Protein AF-A0A2V9L2N9-F1 (afdb_monomer_lite)

Secondary structure (DSSP, 8-state):
-HHHHHHHHHHHHHHHHHHH-SEEEEEES---HHHHHTTHHHHHHHHHTT-EEEEEE-SSS---HHHHHHHHHHHHHTTTTEEEEEPPPSSS----EEE-

pLDDT: mean 93.51, std 7.15, range [62.72, 98.5]

Foldseek 3Di:
DVVVVVVVVVLVVVLVCLLPALEKEWQELAADPVVCVSRLVSPLNNLVVNHAYEYEYEDLDPHDPNRVVSLVVSCVVRVPRYHYYYDDDDPDRRHDGDMD

Radius of gyration: 13.67 Å; chains: 1; bounding box: 31×26×40 Å

Structure (mmCIF, N/CA/C/O backbone):
data_AF-A0A2V9L2N9-F1
#
_entry.id   AF-A0A2V9L2N9-F1
#
loop_
_atom_site.group_PDB
_atom_site.id
_atom_site.type_symbol
_atom_site.label_atom_id
_atom_site.label_alt_id
_atom_site.label_comp_id
_atom_site.label_asym_id
_atom_site.label_entity_id
_atom_site.label_seq_id
_atom_site.pdbx_PDB_ins_code
_atom_site.Cartn_x
_atom_site.Cartn_y
_atom_site.Cartn_z
_atom_site.occupancy
_atom_site.B_iso_or_equiv
_atom_site.auth_seq_id
_atom_site.auth_comp_id
_atom_site.auth_asym_id
_atom_site.auth_atom_id
_atom_site.pdbx_PDB_model_num
ATOM 1 N N . MET A 1 1 ? -9.993 8.312 -26.339 1.00 62.72 1 MET A N 1
ATOM 2 C CA . MET A 1 1 ? -10.783 8.847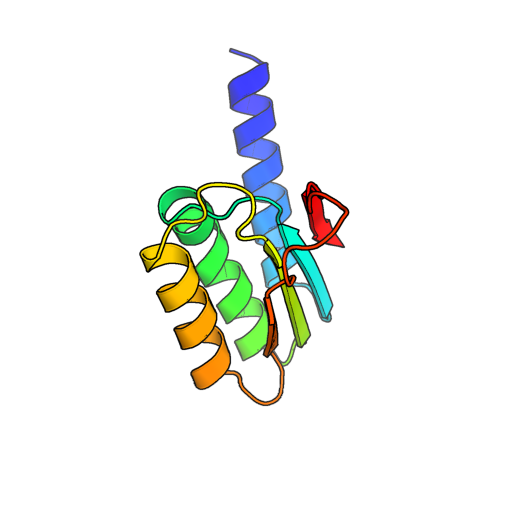 -25.201 1.00 62.72 1 MET A CA 1
ATOM 3 C C . MET A 1 1 ? -11.378 7.775 -24.280 1.00 62.72 1 MET A C 1
ATOM 5 O O . MET A 1 1 ? -11.286 7.962 -23.077 1.00 62.72 1 MET A O 1
ATOM 9 N N . LYS A 1 2 ? -11.905 6.640 -24.777 1.00 71.94 2 LYS A N 1
ATOM 10 C CA . LYS A 1 2 ? -12.502 5.584 -23.921 1.00 71.94 2 LYS A CA 1
ATOM 11 C C . LYS A 1 2 ? -11.545 4.966 -22.883 1.00 71.94 2 LYS A C 1
ATOM 13 O O . LYS A 1 2 ? -11.956 4.721 -21.759 1.00 71.94 2 LYS A O 1
ATOM 18 N N . ALA A 1 3 ? -10.272 4.755 -23.232 1.00 69.44 3 ALA A N 1
ATOM 19 C CA . ALA A 1 3 ? -9.287 4.148 -22.327 1.00 69.44 3 ALA A CA 1
ATOM 20 C C . ALA A 1 3 ? -8.985 5.014 -21.087 1.00 69.44 3 ALA A C 1
ATOM 22 O O . ALA A 1 3 ? -8.953 4.502 -19.975 1.00 69.44 3 ALA A O 1
ATOM 23 N N . LEU A 1 4 ? -8.845 6.334 -21.262 1.00 69.69 4 LEU A N 1
ATOM 24 C CA . LEU A 1 4 ? -8.604 7.267 -20.153 1.00 69.69 4 LEU A CA 1
ATOM 25 C C . LEU A 1 4 ? -9.827 7.384 -19.232 1.00 69.69 4 LEU A C 1
ATOM 27 O O . LEU A 1 4 ? -9.683 7.448 -18.016 1.00 69.69 4 LEU A O 1
ATOM 31 N N . GLN A 1 5 ? -11.035 7.357 -19.802 1.00 70.38 5 GLN A N 1
ATOM 32 C CA . GLN A 1 5 ? -12.277 7.323 -19.023 1.00 70.38 5 GLN A CA 1
ATOM 33 C C . GLN A 1 5 ? -12.398 6.024 -18.215 1.00 70.38 5 GLN A C 1
ATOM 35 O O . GLN A 1 5 ? -12.703 6.073 -17.028 1.00 70.38 5 GLN A O 1
ATOM 40 N N . ALA A 1 6 ? -12.091 4.875 -18.826 1.00 80.06 6 ALA A N 1
ATOM 41 C CA . ALA A 1 6 ? -12.076 3.587 -18.134 1.00 80.06 6 ALA A CA 1
ATOM 42 C C . ALA A 1 6 ? -11.051 3.561 -16.986 1.00 80.06 6 ALA A C 1
ATOM 44 O O . ALA A 1 6 ? -11.352 3.052 -15.910 1.00 80.06 6 ALA A O 1
ATOM 45 N N . GLN A 1 7 ? -9.875 4.165 -17.183 1.00 81.12 7 GLN A N 1
ATOM 46 C CA . GLN A 1 7 ? -8.864 4.314 -16.135 1.00 81.12 7 GLN A CA 1
ATOM 47 C C . GLN A 1 7 ? -9.357 5.198 -14.977 1.00 81.12 7 GLN A C 1
ATOM 49 O O . GLN A 1 7 ? -9.155 4.850 -13.815 1.00 81.12 7 GLN A O 1
ATOM 54 N N . GLY A 1 8 ? -10.029 6.313 -15.279 1.00 88.75 8 GLY A N 1
ATOM 55 C CA . GLY A 1 8 ? -10.617 7.190 -14.263 1.00 88.75 8 GLY A CA 1
ATOM 56 C C . GLY A 1 8 ? -11.702 6.496 -13.435 1.00 88.75 8 GLY A C 1
ATOM 57 O O . GLY A 1 8 ? -11.686 6.571 -12.206 1.00 88.75 8 GLY A O 1
ATOM 58 N N . GLU A 1 9 ? -12.605 5.764 -14.090 1.00 92.00 9 GLU A N 1
ATOM 59 C CA . GLU A 1 9 ? -13.661 5.001 -13.412 1.00 92.00 9 GLU A CA 1
ATOM 60 C C . GLU A 1 9 ? -13.106 3.838 -12.583 1.00 92.00 9 GLU A C 1
ATOM 62 O O . GLU A 1 9 ? -13.563 3.610 -11.460 1.00 92.00 9 GLU A O 1
ATOM 67 N N . LEU A 1 10 ? -12.086 3.136 -13.089 1.00 91.38 10 LEU A N 1
ATOM 68 C CA . LEU A 1 10 ? -11.389 2.097 -12.334 1.00 91.38 10 LEU A CA 1
ATOM 69 C C . LEU A 1 10 ? -10.764 2.675 -11.063 1.00 91.38 10 LEU A C 1
ATOM 71 O O . LEU A 1 10 ? -10.987 2.137 -9.982 1.00 91.38 10 LEU A O 1
ATOM 75 N N . LEU A 1 11 ? -10.031 3.787 -11.172 1.00 94.25 11 LEU A N 1
ATOM 76 C CA . LEU A 1 11 ? -9.413 4.436 -10.017 1.00 94.25 11 LEU A CA 1
ATOM 77 C C . LEU A 1 11 ? -10.464 4.891 -8.998 1.00 94.25 11 LEU A C 1
ATOM 79 O O . LEU A 1 11 ? -10.282 4.706 -7.797 1.00 94.25 11 LEU A O 1
ATOM 83 N N . LYS A 1 12 ? -11.580 5.461 -9.464 1.00 95.81 12 LYS A N 1
ATOM 84 C CA . LYS A 1 12 ? -12.680 5.894 -8.596 1.00 95.81 12 LYS A CA 1
ATOM 85 C C . LYS A 1 12 ? -13.276 4.726 -7.808 1.00 95.81 12 LYS A C 1
ATOM 87 O O . LYS A 1 12 ? -13.457 4.849 -6.598 1.00 95.81 12 LYS A O 1
ATOM 92 N N . ARG A 1 13 ? -13.557 3.604 -8.478 1.00 95.56 13 ARG A N 1
ATOM 93 C CA . ARG A 1 13 ? -14.069 2.381 -7.835 1.00 95.56 13 ARG A CA 1
ATOM 94 C C . ARG A 1 13 ? -13.051 1.805 -6.860 1.00 95.56 13 ARG A C 1
ATOM 96 O O . ARG A 1 13 ? -13.388 1.590 -5.705 1.00 95.56 13 ARG A O 1
ATOM 103 N N . PHE A 1 14 ? -11.799 1.679 -7.294 1.00 95.25 14 PHE A N 1
ATOM 104 C CA . PHE A 1 14 ? -10.708 1.176 -6.467 1.00 95.25 14 PHE A CA 1
ATOM 105 C C . PHE A 1 14 ? -10.557 1.964 -5.161 1.00 95.25 14 PHE A C 1
ATOM 107 O O . PHE A 1 14 ? -10.484 1.368 -4.093 1.00 95.25 14 PHE A O 1
ATOM 114 N N . LYS A 1 15 ? -10.591 3.302 -5.218 1.00 97.12 15 LYS A N 1
ATOM 115 C CA . LYS A 1 15 ? -10.550 4.155 -4.020 1.00 97.12 15 LYS A CA 1
ATOM 116 C C . LYS A 1 15 ? -11.734 3.911 -3.088 1.00 97.12 15 LYS A C 1
ATOM 118 O O . LYS A 1 15 ? -11.535 3.771 -1.887 1.00 97.12 15 LYS A O 1
ATOM 123 N N . ALA A 1 16 ? -12.947 3.845 -3.636 1.00 97.19 16 ALA A N 1
ATOM 124 C CA . ALA A 1 16 ? -14.157 3.626 -2.849 1.00 97.19 16 ALA A CA 1
ATOM 125 C C . ALA A 1 16 ? -14.183 2.240 -2.187 1.00 97.19 16 ALA A C 1
ATOM 127 O O . ALA A 1 16 ? -14.679 2.099 -1.069 1.00 97.19 16 ALA A O 1
ATOM 128 N N . ASP A 1 17 ? -13.672 1.217 -2.867 1.00 96.62 17 ASP A N 1
ATOM 129 C CA . ASP A 1 17 ? -13.592 -0.139 -2.325 1.00 96.62 17 ASP A CA 1
ATOM 130 C C . ASP A 1 17 ? -12.504 -0.223 -1.256 1.00 96.62 17 ASP A C 1
ATOM 132 O O . ASP A 1 17 ? -12.768 -0.71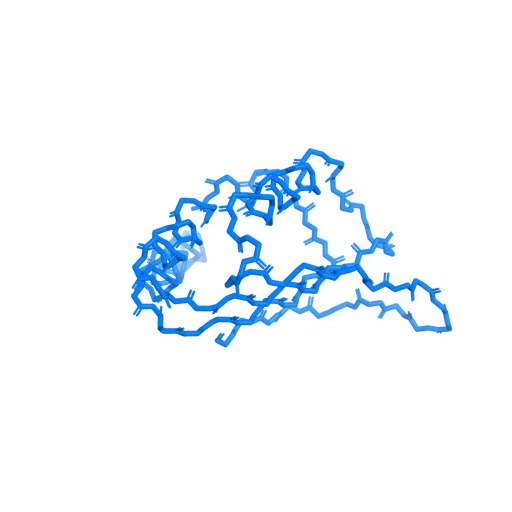5 -0.162 1.00 96.62 17 ASP A O 1
ATOM 136 N N . LEU A 1 18 ? -11.341 0.382 -1.510 1.00 96.94 18 LEU A N 1
ATOM 137 C CA . LEU A 1 18 ? -10.254 0.469 -0.539 1.00 96.94 18 LEU A CA 1
ATOM 138 C C . LEU A 1 18 ? -10.688 1.195 0.741 1.00 96.94 18 LEU A C 1
ATOM 140 O O . LEU A 1 18 ? -10.412 0.703 1.824 1.00 96.94 18 LEU A O 1
ATOM 144 N N . GLU A 1 19 ? -11.423 2.308 0.642 1.00 97.31 19 GLU A N 1
ATOM 145 C CA . GLU A 1 19 ? -11.924 3.081 1.797 1.00 97.31 19 GLU A CA 1
ATOM 146 C C . GLU A 1 19 ? -12.892 2.316 2.705 1.00 97.31 19 GLU A C 1
ATOM 148 O O . GLU A 1 19 ? -12.987 2.634 3.893 1.00 97.31 19 GLU A O 1
ATOM 153 N N . ARG A 1 20 ? -13.647 1.368 2.137 1.00 96.88 20 ARG A N 1
ATOM 154 C CA . ARG A 1 20 ? -14.717 0.615 2.816 1.00 96.88 20 ARG A CA 1
ATOM 155 C C . ARG A 1 20 ? -14.302 -0.804 3.193 1.00 96.88 20 ARG A C 1
ATOM 157 O O . ARG A 1 20 ? -15.073 -1.504 3.847 1.00 96.88 20 ARG A O 1
ATOM 164 N N . ALA A 1 21 ? -13.130 -1.242 2.749 1.00 97.56 21 ALA A N 1
ATOM 165 C CA . ALA A 1 21 ? -12.640 -2.582 2.998 1.00 97.56 21 ALA A CA 1
ATOM 166 C C . ALA A 1 21 ? -12.414 -2.813 4.499 1.00 97.56 21 ALA A C 1
ATOM 168 O O . ALA A 1 21 ? -11.868 -1.961 5.199 1.00 97.56 21 ALA A O 1
ATOM 169 N N . SER A 1 22 ? -12.792 -3.994 4.989 1.00 97.31 22 SER A N 1
ATOM 170 C CA . SER A 1 22 ? -12.347 -4.478 6.301 1.00 97.31 22 SER A CA 1
ATOM 171 C C . SER A 1 22 ? -10.928 -5.043 6.235 1.00 97.31 22 SER A C 1
ATOM 173 O O . SER A 1 22 ? -10.208 -5.026 7.231 1.00 97.31 22 SER A O 1
ATOM 175 N N . GLN A 1 23 ? -10.514 -5.529 5.061 1.00 98.00 23 GLN A N 1
ATOM 176 C CA . GLN A 1 23 ? -9.166 -6.001 4.774 1.00 98.00 23 GLN A CA 1
ATOM 177 C C . GLN A 1 23 ? -8.781 -5.677 3.330 1.00 98.00 23 GLN A C 1
ATOM 179 O O . GLN A 1 23 ? -9.624 -5.809 2.447 1.00 98.00 23 GLN A O 1
ATOM 184 N N . PHE A 1 24 ? -7.519 -5.321 3.082 1.00 97.94 24 PHE A N 1
ATOM 185 C CA . PHE A 1 24 ? -6.985 -5.176 1.724 1.00 97.94 24 PHE A CA 1
ATOM 186 C C . PHE A 1 24 ? -5.580 -5.768 1.579 1.00 97.94 24 PHE A C 1
ATOM 188 O O . PHE A 1 24 ? -4.784 -5.788 2.527 1.00 97.94 24 PHE A O 1
ATOM 195 N N . ARG A 1 25 ? -5.245 -6.222 0.368 1.00 98.06 25 ARG A N 1
ATOM 196 C CA . ARG A 1 25 ? -3.911 -6.723 0.003 1.00 98.06 25 ARG A CA 1
ATOM 197 C C . ARG A 1 25 ? -3.451 -6.130 -1.319 1.00 98.06 25 ARG A C 1
ATOM 199 O O . ARG A 1 25 ? -4.109 -6.325 -2.336 1.00 98.06 25 ARG A O 1
ATOM 206 N N . LEU A 1 26 ? -2.294 -5.470 -1.322 1.00 97.56 26 LEU A N 1
ATOM 207 C CA . LEU A 1 26 ? -1.689 -4.890 -2.523 1.00 97.56 26 LEU A CA 1
ATOM 208 C C . LEU A 1 26 ? -0.332 -5.530 -2.814 1.00 97.56 26 LEU A C 1
ATOM 210 O O . LEU A 1 26 ? 0.552 -5.553 -1.955 1.00 97.56 26 LEU A O 1
ATOM 214 N N . GLY A 1 27 ? -0.157 -5.998 -4.049 1.00 96.62 27 GLY A N 1
ATOM 215 C CA . GLY A 1 27 ? 1.130 -6.441 -4.578 1.00 96.62 27 GLY A CA 1
ATOM 216 C C . GLY A 1 27 ? 1.564 -5.578 -5.749 1.00 96.62 27 GLY A C 1
ATOM 217 O O . GLY A 1 27 ? 0.926 -5.600 -6.807 1.00 96.62 27 GLY A O 1
ATOM 218 N N . MET A 1 28 ? 2.653 -4.832 -5.568 1.00 95.94 28 MET A N 1
ATOM 219 C CA . MET A 1 28 ? 3.091 -3.805 -6.514 1.00 95.94 28 MET A CA 1
ATOM 220 C C . MET A 1 28 ? 4.536 -4.032 -6.954 1.00 95.94 28 MET A C 1
ATOM 222 O O . MET A 1 28 ? 5.471 -3.871 -6.177 1.00 95.94 28 MET A O 1
ATOM 226 N N . ALA A 1 29 ? 4.731 -4.366 -8.228 1.00 95.00 29 ALA A N 1
ATOM 227 C CA . ALA A 1 29 ? 6.067 -4.468 -8.820 1.00 95.00 29 ALA A CA 1
ATOM 228 C C . ALA A 1 29 ? 6.867 -3.156 -8.768 1.00 95.00 29 ALA A C 1
ATOM 230 O O . ALA A 1 29 ? 8.082 -3.167 -8.622 1.00 95.00 29 ALA A O 1
ATOM 231 N N . LEU A 1 30 ? 6.152 -2.044 -8.935 1.00 93.81 30 LEU A N 1
ATOM 232 C CA . LEU A 1 30 ? 6.650 -0.682 -9.044 1.00 93.81 30 LEU A CA 1
ATOM 233 C C . LEU A 1 30 ? 5.696 0.215 -8.259 1.00 93.81 30 LEU A C 1
ATOM 235 O O . LEU A 1 30 ? 4.480 0.100 -8.440 1.00 93.81 30 LEU A O 1
ATOM 239 N N . VAL A 1 31 ? 6.232 1.124 -7.448 1.00 95.31 31 VAL A N 1
ATOM 240 C CA . VAL A 1 31 ? 5.434 2.156 -6.773 1.00 95.31 31 VAL A CA 1
ATOM 241 C C . VAL A 1 31 ? 6.002 3.530 -7.095 1.00 95.31 31 VAL A C 1
ATOM 243 O O . VAL A 1 31 ? 7.178 3.791 -6.860 1.00 95.31 31 VAL A O 1
ATOM 246 N N . THR A 1 32 ? 5.161 4.415 -7.623 1.00 97.12 32 THR A N 1
ATOM 247 C CA . THR A 1 32 ? 5.496 5.828 -7.825 1.00 97.12 32 THR A CA 1
ATOM 248 C C . THR A 1 32 ? 4.802 6.676 -6.771 1.00 97.12 32 THR A C 1
ATOM 250 O O . THR A 1 32 ? 3.720 6.324 -6.285 1.00 97.12 32 THR A O 1
ATOM 253 N N . LYS A 1 33 ? 5.384 7.828 -6.436 1.00 97.44 33 LYS A N 1
ATOM 254 C CA . LYS A 1 33 ? 4.766 8.797 -5.532 1.00 97.44 33 LYS A CA 1
ATOM 255 C C . LYS A 1 33 ? 3.430 9.273 -6.099 1.00 97.44 33 LYS A C 1
ATOM 257 O O . LYS A 1 33 ? 2.432 9.278 -5.391 1.00 97.44 33 LYS A O 1
ATOM 262 N N . SER A 1 34 ? 3.396 9.598 -7.392 1.00 96.62 34 SER A N 1
ATOM 263 C CA . SER A 1 34 ? 2.184 10.067 -8.073 1.00 96.62 34 SER A CA 1
ATOM 264 C C . SER A 1 34 ? 1.052 9.037 -8.056 1.00 96.62 34 SER A C 1
ATOM 266 O O . SER A 1 3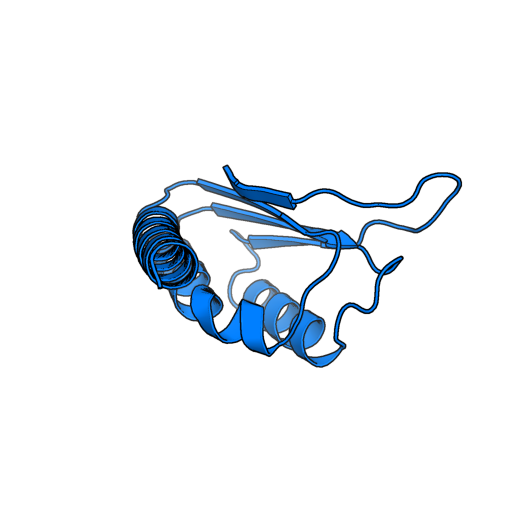4 ? -0.105 9.411 -7.895 1.00 96.62 34 SER A O 1
ATOM 268 N N . GLY A 1 35 ? 1.364 7.744 -8.180 1.00 94.2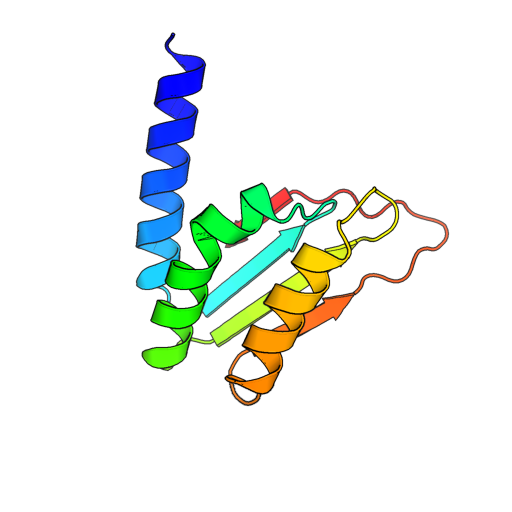5 35 GLY A N 1
ATOM 269 C CA . GLY A 1 35 ? 0.375 6.674 -8.060 1.00 94.25 35 GLY A CA 1
ATOM 270 C C . GLY A 1 35 ? -0.146 6.537 -6.632 1.00 94.25 35 GLY A C 1
ATOM 271 O O . GLY A 1 35 ? -1.350 6.389 -6.419 1.00 94.25 35 GLY A O 1
ATOM 272 N N . LEU A 1 36 ? 0.747 6.637 -5.647 1.00 96.06 36 LEU A N 1
ATOM 273 C CA . LEU A 1 36 ? 0.392 6.500 -4.240 1.00 96.06 36 LEU A CA 1
ATOM 274 C C . LEU A 1 36 ? -0.404 7.703 -3.710 1.00 96.06 36 LEU A C 1
ATOM 276 O O . LEU A 1 36 ? -1.381 7.502 -2.989 1.00 96.06 36 LEU A O 1
ATOM 280 N N . ASP A 1 37 ? -0.080 8.927 -4.139 1.00 97.00 37 ASP A N 1
ATOM 281 C CA . ASP A 1 37 ? -0.827 10.157 -3.821 1.00 97.00 37 ASP A CA 1
ATOM 282 C C . ASP A 1 37 ? -2.325 10.032 -4.186 1.00 97.00 37 ASP A C 1
ATOM 284 O O . ASP A 1 37 ? -3.192 10.643 -3.556 1.00 97.00 37 ASP A O 1
ATOM 288 N N . LEU A 1 38 ? -2.669 9.205 -5.182 1.00 96.38 38 LEU A N 1
ATOM 289 C CA . LEU A 1 38 ? -4.059 8.991 -5.592 1.00 96.38 38 LEU A CA 1
ATOM 290 C C . LEU A 1 38 ? -4.862 8.151 -4.591 1.00 96.38 38 LEU A C 1
ATOM 292 O O . LEU A 1 38 ? -6.084 8.332 -4.513 1.00 96.38 38 LEU A O 1
ATOM 296 N N . ILE A 1 39 ? -4.208 7.247 -3.853 1.00 95.88 39 ILE A N 1
ATOM 297 C CA . ILE A 1 39 ? -4.865 6.184 -3.070 1.00 95.88 39 ILE A CA 1
ATOM 298 C C . ILE A 1 39 ? -4.500 6.193 -1.580 1.00 95.88 39 ILE A C 1
ATOM 300 O O . ILE A 1 39 ? -5.206 5.581 -0.785 1.00 95.88 39 ILE A O 1
ATOM 304 N N . HIS A 1 40 ? -3.448 6.903 -1.164 1.00 96.12 40 HIS A N 1
ATOM 305 C CA . HIS A 1 40 ? -2.962 6.866 0.220 1.00 96.12 40 HIS A CA 1
ATOM 306 C C . HIS A 1 40 ? -4.011 7.318 1.252 1.00 96.12 40 HIS A C 1
ATOM 308 O O . HIS A 1 40 ? -4.151 6.697 2.300 1.00 96.12 40 HIS A O 1
ATOM 314 N N . ARG A 1 41 ? -4.846 8.314 0.922 1.00 96.69 41 ARG A N 1
ATOM 315 C CA . ARG A 1 41 ? -5.965 8.741 1.779 1.00 96.69 41 ARG A CA 1
ATOM 316 C C . ARG A 1 41 ? -7.009 7.644 1.939 1.00 96.69 41 ARG A C 1
ATOM 318 O O . ARG A 1 41 ? -7.593 7.521 3.008 1.00 96.69 41 ARG A O 1
ATOM 325 N N . SER A 1 42 ? -7.239 6.860 0.889 1.00 97.75 42 SER A N 1
ATOM 326 C CA . SER A 1 42 ? -8.178 5.741 0.900 1.00 97.75 42 SER A CA 1
ATOM 327 C C . SER A 1 42 ? -7.660 4.601 1.785 1.00 97.75 42 SER A C 1
ATOM 329 O O . SER A 1 42 ? -8.421 4.062 2.585 1.00 97.75 42 SER A O 1
ATOM 331 N N . ILE A 1 43 ? -6.349 4.326 1.735 1.00 97.75 43 ILE A N 1
ATOM 332 C CA . ILE A 1 43 ? -5.659 3.412 2.662 1.00 97.75 43 ILE A CA 1
ATOM 333 C C . ILE A 1 43 ? -5.837 3.883 4.110 1.00 97.75 43 ILE A C 1
ATOM 335 O O . ILE A 1 43 ? -6.356 3.145 4.942 1.00 97.75 43 ILE A O 1
ATOM 339 N N . GLU A 1 44 ? -5.470 5.130 4.415 1.00 97.44 44 GLU A N 1
ATOM 340 C CA . GLU A 1 44 ? -5.602 5.667 5.775 1.00 97.44 44 GLU A CA 1
ATOM 341 C C . GLU A 1 44 ? -7.048 5.643 6.278 1.00 97.44 44 GLU A C 1
ATOM 343 O O . GLU A 1 44 ? -7.296 5.384 7.452 1.00 97.44 44 GLU A O 1
ATOM 348 N N . ARG A 1 45 ? -8.020 5.930 5.407 1.00 97.88 45 ARG A N 1
ATOM 349 C CA . ARG A 1 45 ? -9.447 5.939 5.744 1.00 97.88 45 ARG A CA 1
ATOM 350 C C . ARG A 1 45 ? -9.932 4.550 6.169 1.00 97.88 45 ARG A C 1
ATOM 352 O O . ARG A 1 45 ? -10.709 4.478 7.120 1.00 97.88 45 ARG A O 1
ATOM 359 N N . CYS A 1 46 ? -9.472 3.494 5.498 1.00 98.19 46 CYS A N 1
ATOM 360 C CA . CYS A 1 46 ? -9.715 2.101 5.881 1.00 98.19 46 CYS A CA 1
ATOM 361 C C . CYS A 1 46 ? -9.084 1.786 7.242 1.00 98.19 46 CYS A C 1
ATOM 363 O O . CYS A 1 46 ? -9.771 1.350 8.167 1.00 98.19 46 CYS A O 1
ATOM 365 N N . LEU A 1 47 ? -7.796 2.103 7.405 1.00 98.06 47 LEU A N 1
ATOM 366 C CA . LEU A 1 47 ? -7.049 1.815 8.632 1.00 98.06 47 LEU A CA 1
ATOM 367 C C . LEU A 1 47 ? -7.616 2.566 9.850 1.00 98.06 47 LEU A C 1
ATOM 369 O O . LEU A 1 47 ? -7.734 1.995 10.931 1.00 98.06 47 LEU A O 1
ATOM 373 N N . LYS A 1 48 ? -8.043 3.824 9.682 1.00 97.19 48 LYS A N 1
ATOM 374 C CA . LYS A 1 48 ? -8.700 4.630 10.732 1.00 97.19 48 LYS A CA 1
ATOM 375 C C . LYS A 1 48 ? -10.068 4.079 11.151 1.00 97.19 48 LYS A C 1
ATOM 377 O O . LYS A 1 48 ? -10.524 4.383 12.246 1.00 97.19 48 LYS A O 1
ATOM 382 N N . GLN A 1 49 ? -10.718 3.283 10.302 1.00 96.69 49 GLN A N 1
ATOM 383 C CA . GLN A 1 49 ? -11.981 2.599 10.607 1.00 96.69 49 GLN A CA 1
ATOM 384 C C . GLN A 1 49 ? -11.770 1.195 11.198 1.00 96.69 49 GLN A C 1
ATOM 386 O O . GLN A 1 49 ? -12.736 0.458 11.376 1.00 96.69 49 GLN A O 1
ATOM 391 N N . GLY A 1 50 ? -10.526 0.818 11.509 1.00 97.31 50 GLY A N 1
ATOM 392 C CA . GLY A 1 50 ? -10.190 -0.498 12.054 1.00 97.31 50 GLY A CA 1
ATOM 393 C C . GLY A 1 50 ? -10.011 -1.591 10.997 1.00 97.31 50 GLY A C 1
ATOM 394 O O . GLY A 1 50 ? -9.896 -2.759 11.358 1.00 97.31 50 GLY A O 1
ATOM 395 N N . GLY A 1 51 ? -9.971 -1.239 9.707 1.00 98.00 51 GLY A N 1
ATOM 396 C CA . GLY A 1 51 ? -9.603 -2.181 8.651 1.00 98.00 51 GLY A CA 1
ATOM 397 C C . GLY A 1 51 ? -8.128 -2.587 8.728 1.00 98.00 51 GLY A C 1
ATOM 398 O O . GLY A 1 51 ? -7.328 -1.910 9.377 1.00 98.00 51 GLY A O 1
ATOM 399 N N . TYR A 1 52 ? -7.770 -3.687 8.063 1.00 98.50 52 TYR A N 1
ATOM 400 C CA . TYR A 1 52 ? -6.408 -4.231 8.047 1.00 98.50 52 TYR A CA 1
ATOM 401 C C . TYR A 1 52 ? -5.796 -4.211 6.641 1.00 98.50 52 TYR A C 1
ATOM 403 O O . TYR A 1 52 ? -6.432 -4.616 5.670 1.00 98.50 52 TYR A O 1
ATOM 411 N N . GLY A 1 53 ? -4.543 -3.786 6.517 1.00 98.19 53 GLY A N 1
ATOM 412 C CA . GLY A 1 53 ? -3.852 -3.670 5.236 1.00 98.19 53 GLY A CA 1
ATOM 413 C C . GLY A 1 53 ? -2.575 -4.487 5.144 1.00 98.19 53 GLY A C 1
ATOM 414 O O . GLY A 1 53 ? -1.780 -4.497 6.079 1.00 98.19 53 GLY A O 1
ATOM 415 N N . TYR A 1 54 ? -2.337 -5.099 3.985 1.00 98.31 54 TYR A N 1
ATOM 416 C CA . TYR A 1 54 ? -1.057 -5.724 3.646 1.00 98.31 54 TYR A CA 1
ATOM 417 C C . TYR A 1 54 ? -0.526 -5.152 2.335 1.00 98.31 54 TYR A C 1
ATOM 419 O O . TYR A 1 54 ? -1.206 -5.199 1.307 1.00 98.31 54 TYR A O 1
ATOM 427 N N . VAL A 1 55 ? 0.706 -4.656 2.346 1.00 97.75 55 VAL A N 1
ATOM 428 C CA . VAL A 1 55 ? 1.389 -4.159 1.150 1.00 97.75 55 VAL A CA 1
ATOM 429 C C . VAL A 1 55 ? 2.703 -4.899 0.963 1.00 97.75 55 VAL A C 1
ATOM 431 O O . VAL A 1 55 ? 3.565 -4.883 1.839 1.00 97.75 55 VAL A O 1
ATOM 434 N N . LEU A 1 56 ? 2.870 -5.503 -0.213 1.00 97.19 56 LEU A N 1
ATOM 435 C CA . LEU A 1 56 ? 4.129 -6.070 -0.680 1.00 97.19 56 LEU A CA 1
ATOM 436 C C . LEU A 1 56 ? 4.582 -5.328 -1.939 1.00 97.19 56 LEU A C 1
ATOM 438 O O . LEU A 1 56 ? 3.872 -5.327 -2.949 1.00 97.19 56 LEU A O 1
ATOM 442 N N . PHE A 1 57 ? 5.768 -4.724 -1.896 1.00 96.12 57 PHE A N 1
ATOM 443 C CA . PHE A 1 57 ? 6.324 -3.997 -3.039 1.00 96.12 57 PHE A CA 1
ATOM 444 C C . PHE A 1 57 ? 7.700 -4.510 -3.468 1.00 96.12 57 PHE A C 1
ATOM 446 O O . PHE A 1 57 ? 8.482 -4.989 -2.645 1.00 96.12 57 PHE A O 1
ATOM 453 N N . GLY A 1 58 ? 7.989 -4.402 -4.764 1.00 94.56 58 GLY A N 1
ATOM 454 C CA . GLY A 1 58 ? 9.285 -4.735 -5.354 1.00 94.56 58 GLY A CA 1
ATOM 455 C C . GLY A 1 58 ? 10.211 -3.535 -5.498 1.00 94.56 58 GLY A C 1
ATOM 456 O O . GLY A 1 58 ? 9.776 -2.382 -5.529 1.00 94.56 58 GLY A O 1
ATOM 457 N N . VAL A 1 59 ? 11.503 -3.836 -5.624 1.00 92.44 59 VAL A N 1
ATOM 458 C CA . VAL A 1 59 ? 12.563 -2.868 -5.964 1.00 92.44 59 VAL A CA 1
ATOM 459 C C . VAL A 1 59 ? 13.386 -3.300 -7.185 1.00 92.44 5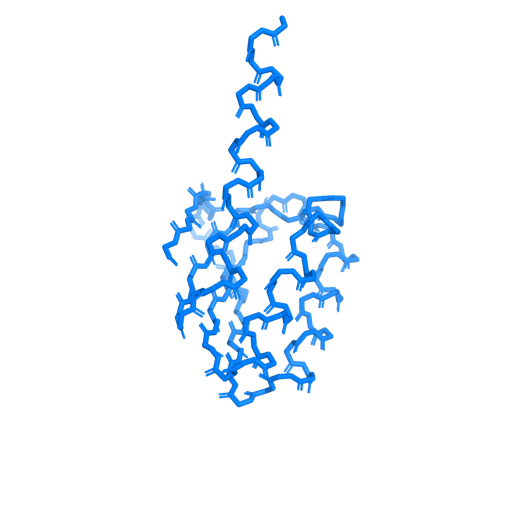9 VAL A C 1
ATOM 461 O O . VAL A 1 59 ? 14.378 -2.661 -7.509 1.00 92.44 59 VAL A O 1
ATOM 464 N N . ASP A 1 60 ? 12.966 -4.371 -7.874 1.00 90.88 60 ASP A N 1
ATOM 465 C CA . ASP A 1 60 ? 13.546 -4.801 -9.159 1.00 90.88 60 ASP A CA 1
ATOM 466 C C . ASP A 1 60 ? 13.244 -3.798 -10.288 1.00 90.88 60 ASP A C 1
ATOM 468 O O . ASP A 1 60 ? 13.950 -3.724 -11.291 1.00 90.88 60 ASP A O 1
ATOM 472 N N . LEU A 1 61 ? 12.158 -3.040 -10.122 1.00 89.19 61 LEU A N 1
ATOM 473 C CA . LEU A 1 61 ? 11.733 -1.930 -10.966 1.00 89.19 61 LEU A CA 1
ATOM 474 C C . LEU A 1 61 ? 11.947 -0.599 -10.227 1.00 89.19 61 LEU A C 1
ATOM 476 O O . LEU A 1 61 ? 12.119 -0.620 -9.007 1.00 89.19 61 LEU A O 1
ATOM 480 N N . PRO A 1 62 ? 11.920 0.556 -10.926 1.00 91.88 62 PRO A N 1
ATOM 481 C CA . PRO A 1 62 ? 12.253 1.863 -10.346 1.00 91.88 62 PRO A CA 1
ATOM 482 C C . PRO A 1 62 ? 11.187 2.402 -9.372 1.00 91.88 62 PRO A C 1
ATOM 484 O O . PRO A 1 62 ? 10.575 3.440 -9.614 1.00 91.88 62 PRO A O 1
ATOM 487 N N . THR A 1 63 ? 10.952 1.698 -8.263 1.00 95.00 63 THR A N 1
ATOM 488 C CA . THR A 1 63 ? 10.120 2.163 -7.152 1.00 95.00 63 THR A CA 1
ATOM 489 C C . THR A 1 63 ? 10.735 3.429 -6.568 1.00 95.00 63 THR A C 1
ATOM 491 O O . THR A 1 63 ? 11.906 3.453 -6.191 1.00 95.00 63 THR A O 1
ATOM 494 N N . GLU A 1 64 ? 9.940 4.491 -6.504 1.00 97.06 64 GLU A N 1
ATOM 495 C CA . GLU A 1 64 ? 10.405 5.799 -6.064 1.00 97.06 64 GLU A CA 1
ATOM 496 C C . GLU A 1 64 ? 10.640 5.810 -4.543 1.00 97.06 64 GLU A C 1
ATOM 498 O O . GLU A 1 64 ? 9.739 5.423 -3.790 1.00 97.06 64 GLU A O 1
ATOM 503 N N . PRO A 1 65 ? 11.786 6.325 -4.053 1.00 96.44 65 PRO A N 1
ATOM 504 C CA . PRO A 1 65 ? 12.050 6.447 -2.617 1.00 96.44 65 PRO A CA 1
ATOM 505 C C . PRO A 1 65 ? 10.948 7.196 -1.856 1.00 96.44 65 PRO A C 1
ATOM 507 O O . PRO A 1 65 ? 10.511 6.745 -0.802 1.00 96.44 65 PRO A O 1
ATOM 510 N N . ALA A 1 66 ? 10.407 8.270 -2.440 1.00 97.44 66 ALA A N 1
ATOM 511 C CA . ALA A 1 66 ? 9.309 9.034 -1.845 1.00 97.44 66 ALA A CA 1
ATOM 512 C C . ALA A 1 66 ? 8.023 8.202 -1.666 1.00 97.44 66 ALA A C 1
ATOM 514 O O . ALA A 1 66 ? 7.256 8.434 -0.735 1.00 97.44 66 ALA A O 1
ATOM 515 N N . ALA A 1 67 ? 7.771 7.210 -2.528 1.00 97.25 67 ALA A N 1
ATOM 516 C CA . ALA A 1 67 ? 6.642 6.301 -2.349 1.00 97.25 67 ALA A CA 1
ATOM 517 C C . ALA A 1 67 ? 6.872 5.346 -1.168 1.00 97.25 67 ALA A C 1
ATOM 519 O O . ALA A 1 67 ? 5.944 5.069 -0.407 1.00 97.25 67 ALA A O 1
ATOM 520 N N . ILE A 1 68 ? 8.113 4.885 -0.984 1.00 96.19 68 ILE A N 1
ATOM 521 C CA . ILE A 1 68 ? 8.508 4.056 0.163 1.00 96.19 68 ILE A CA 1
ATOM 522 C C . ILE A 1 68 ? 8.332 4.844 1.466 1.00 96.19 68 ILE A C 1
ATOM 524 O O . ILE A 1 68 ? 7.767 4.313 2.418 1.00 96.19 68 ILE A O 1
ATOM 528 N N . GLU A 1 69 ? 8.742 6.113 1.499 1.00 97.38 69 GLU A N 1
ATOM 529 C CA . GLU A 1 69 ? 8.579 6.989 2.668 1.00 97.38 69 GLU A CA 1
ATOM 530 C C . GLU A 1 69 ? 7.108 7.176 3.065 1.00 97.38 69 GLU A C 1
ATOM 532 O O . GLU A 1 69 ? 6.772 7.116 4.251 1.00 97.38 69 GLU A O 1
ATOM 537 N N . ILE A 1 70 ? 6.209 7.344 2.090 1.00 97.44 70 ILE A N 1
ATOM 538 C CA . ILE A 1 70 ? 4.765 7.443 2.351 1.00 97.44 70 ILE A CA 1
ATOM 539 C C . ILE A 1 70 ? 4.235 6.129 2.937 1.00 97.44 70 ILE A C 1
ATOM 541 O O . ILE A 1 70 ? 3.553 6.154 3.960 1.00 97.44 70 ILE A O 1
ATOM 545 N N . LEU A 1 71 ? 4.560 4.978 2.334 1.00 97.19 71 LEU A N 1
ATOM 546 C CA . LEU A 1 71 ? 4.133 3.669 2.851 1.00 97.19 71 LEU A CA 1
ATOM 547 C C . LEU A 1 71 ? 4.664 3.422 4.268 1.00 97.19 71 LEU A C 1
ATOM 549 O O . LEU A 1 71 ? 3.928 2.945 5.132 1.00 97.19 71 LEU A O 1
ATOM 553 N N . TYR A 1 72 ? 5.921 3.782 4.517 1.00 97.56 72 TYR A N 1
ATOM 554 C CA . TYR A 1 72 ? 6.538 3.673 5.832 1.00 97.56 72 TYR A CA 1
ATOM 555 C C . TYR A 1 72 ? 5.858 4.589 6.859 1.00 97.56 72 TYR A C 1
ATOM 557 O O . TYR A 1 72 ? 5.603 4.172 7.984 1.00 97.56 72 TYR A O 1
ATOM 565 N N . THR A 1 73 ? 5.483 5.808 6.465 1.00 97.69 73 THR A N 1
ATOM 566 C CA . THR A 1 73 ? 4.722 6.738 7.316 1.00 97.69 73 THR A CA 1
ATOM 567 C C . THR A 1 73 ? 3.346 6.179 7.680 1.00 97.69 73 THR A C 1
ATOM 569 O O . THR A 1 73 ? 2.931 6.262 8.833 1.00 97.69 73 THR A O 1
ATOM 572 N N . ILE A 1 74 ? 2.648 5.549 6.731 1.00 97.69 74 ILE A N 1
ATOM 573 C CA . ILE A 1 74 ? 1.370 4.881 7.016 1.00 97.69 74 ILE A CA 1
ATOM 574 C C . ILE A 1 74 ? 1.590 3.742 8.021 1.00 97.69 74 ILE A C 1
ATOM 576 O O . ILE A 1 74 ? 0.850 3.633 8.996 1.00 97.69 74 ILE A O 1
ATOM 580 N N . GLN A 1 75 ? 2.635 2.930 7.835 1.00 97.75 75 GLN A N 1
ATOM 581 C CA . GLN A 1 75 ? 2.965 1.839 8.755 1.00 97.75 75 GLN A CA 1
ATOM 582 C C . GLN A 1 75 ? 3.287 2.320 10.167 1.00 97.75 75 GLN A C 1
ATOM 584 O O . GLN A 1 75 ? 2.849 1.696 11.131 1.00 97.75 75 GLN A O 1
ATOM 589 N N . THR A 1 76 ? 4.034 3.413 10.321 1.00 97.62 76 THR A N 1
ATOM 590 C CA . THR A 1 76 ? 4.352 3.936 11.655 1.00 97.62 76 THR A CA 1
ATOM 591 C C . THR A 1 76 ? 3.108 4.460 12.370 1.00 97.62 76 THR A C 1
ATOM 593 O O . THR A 1 76 ? 2.983 4.262 13.576 1.00 97.62 76 THR A O 1
ATOM 596 N N . GLN A 1 77 ? 2.165 5.060 11.639 1.00 97.50 77 GLN A N 1
ATOM 597 C CA . GLN A 1 77 ? 0.898 5.563 12.186 1.00 97.50 77 GLN A CA 1
ATOM 598 C C . GLN A 1 77 ? -0.128 4.458 12.481 1.00 97.50 77 GLN A C 1
ATOM 600 O O . GLN A 1 77 ? -0.961 4.616 13.371 1.00 97.50 77 GLN A O 1
ATOM 605 N N . HIS A 1 78 ? -0.066 3.344 11.751 1.00 97.44 78 HIS A N 1
ATOM 606 C CA . HIS A 1 78 ? -1.055 2.262 11.773 1.00 97.44 78 HIS A CA 1
ATOM 607 C C . HIS A 1 78 ? -0.405 0.895 12.037 1.00 97.44 78 HIS A C 1
ATOM 609 O O . HIS A 1 78 ? -0.751 -0.111 11.423 1.00 97.44 78 HIS A O 1
ATOM 615 N N . LYS A 1 79 ? 0.572 0.846 12.952 1.00 95.81 79 LYS A N 1
ATOM 616 C CA . LYS A 1 79 ? 1.440 -0.328 13.165 1.00 95.81 79 LYS A CA 1
ATOM 617 C C . LYS A 1 79 ? 0.687 -1.616 13.520 1.00 95.81 79 LYS A C 1
ATOM 619 O O . LYS A 1 79 ? 1.169 -2.702 13.217 1.00 95.81 79 LYS A O 1
ATOM 624 N N . GLU A 1 80 ? -0.467 -1.505 14.171 1.00 96.56 80 GLU A N 1
ATOM 625 C CA . GLU A 1 80 ? -1.263 -2.663 14.595 1.00 96.56 80 GLU A CA 1
ATOM 626 C C . GLU A 1 80 ? -2.097 -3.266 13.460 1.00 96.56 80 GLU A C 1
ATOM 628 O O . GLU A 1 80 ? -2.427 -4.451 13.507 1.00 96.56 80 GLU A O 1
ATOM 633 N N . ASN A 1 81 ? -2.421 -2.474 12.434 1.00 97.44 81 ASN A N 1
ATOM 634 C CA . ASN A 1 81 ? -3.340 -2.864 11.370 1.00 97.44 81 ASN A CA 1
ATOM 635 C C . ASN A 1 81 ? -2.810 -2.651 9.946 1.00 97.44 81 ASN A C 1
ATOM 637 O O . ASN A 1 81 ? -3.558 -2.821 8.985 1.00 97.44 81 ASN A O 1
ATOM 641 N N . PHE A 1 82 ? -1.529 -2.321 9.783 1.00 98.44 82 PHE A N 1
ATOM 642 C CA . PHE A 1 82 ? -0.886 -2.190 8.481 1.00 98.44 82 PHE A CA 1
ATOM 643 C C . PHE A 1 82 ? 0.465 -2.902 8.436 1.00 98.44 82 PHE A C 1
ATOM 645 O O . PHE A 1 82 ? 1.428 -2.521 9.105 1.00 98.44 82 PHE A O 1
ATOM 652 N N . GLU A 1 83 ? 0.552 -3.918 7.585 1.00 98.38 83 GLU A N 1
ATOM 653 C CA . GLU A 1 83 ? 1.767 -4.678 7.342 1.00 98.38 83 GLU A CA 1
ATOM 654 C C . GLU A 1 83 ? 2.403 -4.263 6.014 1.00 98.38 83 GLU A C 1
ATOM 656 O O . GLU A 1 83 ? 1.830 -4.441 4.938 1.00 98.38 83 GLU A O 1
ATOM 661 N N . LEU A 1 84 ? 3.624 -3.737 6.090 1.00 97.88 84 LEU A N 1
ATOM 662 C CA . LEU A 1 84 ? 4.420 -3.355 4.932 1.00 97.88 84 LEU A CA 1
ATOM 663 C C . LEU A 1 84 ? 5.611 -4.300 4.794 1.00 97.88 84 LEU A C 1
ATOM 665 O O . LEU A 1 84 ? 6.410 -4.449 5.721 1.00 97.88 84 LEU A O 1
ATOM 669 N N . ARG A 1 85 ? 5.758 -4.906 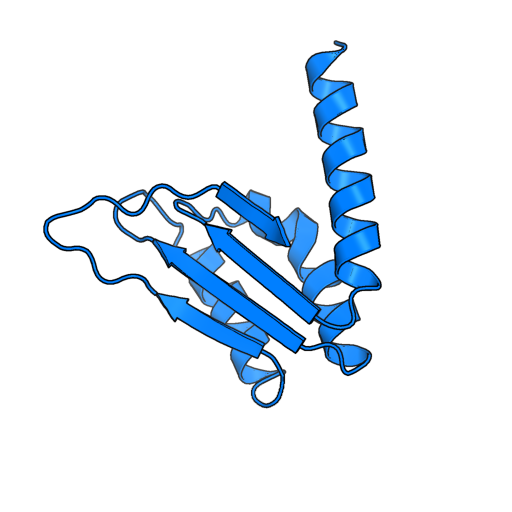3.617 1.00 97.19 85 ARG A N 1
ATOM 670 C CA . ARG A 1 85 ? 6.907 -5.739 3.259 1.00 97.19 85 ARG A CA 1
ATOM 671 C C . ARG A 1 85 ? 7.515 -5.303 1.936 1.00 97.19 85 ARG A C 1
ATOM 673 O O . ARG A 1 85 ? 6.823 -4.896 1.004 1.00 97.19 85 ARG A O 1
ATOM 680 N N . ARG A 1 86 ? 8.830 -5.474 1.847 1.00 94.88 86 ARG A N 1
ATOM 681 C CA . ARG A 1 86 ? 9.604 -5.340 0.616 1.00 94.88 86 ARG A CA 1
ATOM 682 C C . ARG A 1 86 ? 9.968 -6.735 0.122 1.00 94.88 86 ARG A C 1
ATOM 684 O O . ARG A 1 86 ? 10.471 -7.541 0.900 1.00 94.88 86 ARG A O 1
ATOM 691 N N . PHE A 1 87 ? 9.718 -7.014 -1.149 1.00 94.00 87 PHE A N 1
ATOM 692 C CA . PHE A 1 87 ? 10.232 -8.212 -1.796 1.00 94.00 87 PHE A CA 1
ATOM 693 C C . PHE A 1 87 ? 11.749 -8.086 -1.958 1.00 94.00 87 PHE A C 1
ATOM 695 O O . PHE A 1 87 ? 12.238 -7.062 -2.439 1.00 94.00 87 PHE A O 1
ATOM 702 N N . GLU A 1 88 ? 12.489 -9.113 -1.547 1.00 87.81 88 GLU A N 1
ATOM 703 C CA . GLU A 1 88 ? 13.933 -9.173 -1.746 1.00 87.81 88 GLU A CA 1
ATOM 704 C C . GLU A 1 88 ? 14.249 -9.729 -3.139 1.00 87.81 88 GLU A C 1
ATOM 706 O O . GLU A 1 88 ? 13.864 -10.863 -3.437 1.00 87.81 88 GLU A O 1
ATOM 711 N N . PRO A 1 89 ? 14.942 -8.955 -3.995 1.00 82.94 89 PRO A N 1
ATOM 712 C CA . PRO A 1 89 ? 15.399 -9.424 -5.296 1.00 82.94 89 PRO A CA 1
ATOM 713 C C . PRO A 1 89 ? 16.202 -10.722 -5.194 1.00 82.94 89 PRO A C 1
ATOM 715 O O . PRO A 1 89 ? 17.040 -10.886 -4.307 1.00 82.94 89 PRO A O 1
ATOM 718 N N . GLY A 1 90 ? 15.985 -11.632 -6.139 1.00 83.56 90 GLY A N 1
ATOM 719 C CA . GLY A 1 90 ? 16.692 -12.908 -6.199 1.00 83.56 90 GLY A CA 1
ATOM 720 C C . GLY A 1 90 ? 16.767 -13.438 -7.625 1.00 83.56 90 GLY A C 1
ATOM 721 O O . GLY A 1 90 ? 16.988 -12.690 -8.571 1.00 83.56 90 GLY A O 1
ATOM 722 N N . ARG A 1 91 ? 16.548 -14.745 -7.807 1.00 81.94 91 ARG A N 1
ATOM 723 C CA . ARG A 1 91 ? 16.517 -15.363 -9.149 1.00 81.94 91 ARG A CA 1
ATOM 724 C C . ARG A 1 91 ? 15.280 -14.988 -9.974 1.00 81.94 91 ARG A C 1
ATOM 726 O O . ARG A 1 91 ? 15.230 -15.296 -11.159 1.00 81.94 91 ARG A O 1
ATOM 733 N N . THR A 1 92 ? 14.274 -14.377 -9.352 1.00 85.25 92 THR A N 1
ATOM 734 C CA . THR A 1 92 ? 12.988 -14.043 -9.971 1.00 85.25 92 THR A CA 1
ATOM 735 C C . THR A 1 92 ? 12.700 -12.557 -9.844 1.00 85.25 92 THR A C 1
ATOM 737 O O . THR A 1 92 ? 12.904 -11.988 -8.776 1.00 85.25 92 THR A O 1
ATOM 740 N N . ILE A 1 93 ? 12.155 -11.969 -10.909 1.00 86.81 93 ILE A N 1
ATOM 741 C CA . ILE A 1 93 ? 11.704 -10.575 -10.931 1.00 86.81 93 ILE A CA 1
ATOM 742 C C . ILE A 1 93 ? 10.318 -10.485 -10.290 1.00 86.81 93 ILE A C 1
ATOM 744 O O . ILE A 1 93 ? 9.382 -11.170 -10.720 1.00 86.81 93 ILE A O 1
ATOM 748 N N . PHE A 1 94 ? 10.152 -9.605 -9.305 1.00 91.44 94 PHE A N 1
ATOM 749 C CA . PHE A 1 94 ? 8.848 -9.335 -8.712 1.00 91.44 94 PHE A CA 1
ATOM 750 C C . PHE A 1 94 ? 8.025 -8.399 -9.599 1.00 91.44 94 PHE A C 1
ATOM 752 O O . PHE A 1 94 ? 8.169 -7.178 -9.556 1.00 91.44 94 PHE A O 1
ATOM 759 N N . HIS A 1 95 ? 7.130 -8.974 -10.411 1.00 93.75 95 HIS A N 1
ATOM 760 C CA . HIS A 1 95 ? 6.300 -8.216 -11.352 1.00 93.75 95 HIS A CA 1
ATOM 761 C C . HIS A 1 95 ? 4.762 -8.265 -11.150 1.00 93.75 95 HIS A C 1
ATOM 763 O O . HIS A 1 95 ? 4.036 -8.105 -12.139 1.00 93.75 95 HIS A O 1
ATOM 769 N N . PRO A 1 96 ? 4.198 -8.421 -9.933 1.00 92.19 96 PRO A N 1
ATOM 770 C CA . PRO A 1 96 ? 2.746 -8.433 -9.770 1.00 92.19 96 PRO A CA 1
ATOM 771 C C . PRO A 1 96 ? 2.104 -7.056 -9.988 1.00 92.19 96 PRO A C 1
ATOM 773 O O . PRO A 1 96 ? 2.747 -6.010 -9.850 1.00 92.19 96 PRO A O 1
ATOM 776 N N . LYS A 1 97 ? 0.810 -7.083 -10.322 1.00 92.31 97 LYS A N 1
ATOM 777 C CA . LYS A 1 97 ? -0.136 -5.968 -10.194 1.00 92.31 97 LYS A CA 1
ATOM 778 C C . LYS A 1 97 ? -1.448 -6.561 -9.693 1.00 92.31 97 LYS A C 1
ATOM 780 O O . LYS A 1 97 ? -2.229 -7.066 -10.496 1.00 92.31 97 LYS A O 1
ATOM 785 N N . PHE A 1 98 ? -1.651 -6.594 -8.382 1.00 90.62 98 PHE A N 1
ATOM 786 C CA . PHE A 1 98 ? -2.893 -7.129 -7.827 1.00 90.62 98 PHE A CA 1
ATOM 787 C C . PHE A 1 98 ? -3.388 -6.317 -6.635 1.00 90.62 98 PHE A C 1
ATOM 789 O O . PHE A 1 98 ? -2.601 -5.727 -5.891 1.00 90.62 98 PHE A O 1
ATOM 796 N N . SER A 1 99 ? -4.707 -6.351 -6.469 1.00 88.19 99 SER A N 1
ATOM 797 C CA . SER A 1 99 ? -5.444 -5.798 -5.342 1.00 88.19 99 SER A CA 1
ATOM 798 C C . SER A 1 99 ? -6.619 -6.713 -5.006 1.00 88.19 99 SER A C 1
ATOM 800 O O . SER A 1 99 ? -7.369 -7.068 -5.919 1.00 88.19 99 SER A O 1
ATOM 802 N N . ILE A 1 100 ? -6.764 -7.082 -3.733 1.00 80.56 100 ILE A N 1
ATOM 803 C CA . ILE A 1 100 ? -7.886 -7.867 -3.187 1.00 80.56 100 ILE A CA 1
ATOM 804 C C . ILE A 1 100 ? -8.401 -7.162 -1.941 1.00 80.56 100 ILE A C 1
ATOM 806 O O . ILE A 1 100 ? -7.533 -6.709 -1.156 1.00 80.56 100 ILE A O 1
#

Sequence (100 aa):
MKALQAQGELLKRFKADLERASQFRLGMALVTKSGLDLIHRSIERCLKQGGYGYVLFGVDLPTEPAAIEILYTIQTQHKENFELRRFEPGRTIFHPKFSI